Protein AF-A0A1X1Q5B3-F1 (afdb_monomer)

Radius of gyration: 14.6 Å; Cα contacts (8 Å, |Δi|>4): 42; chains: 1; bounding box: 32×24×41 Å

pLD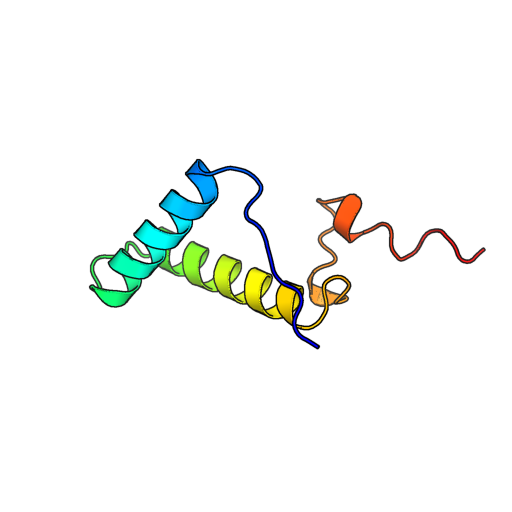DT: mean 75.04, std 15.29, range [37.09, 91.81]

Mean predicted aligned error: 9.86 Å

Secondary structure (DSSP, 8-state):
-------SSHHHHHHHHHHHHHHHHT---HHHHHHHHHHHHHHHHHHH-TT-GGG--TT-HHHHTTSSS--

Solvent-accessible surface area (backbone atoms only — not comparable to full-atom values): 4444 Å² total; per-residue (Å²): 122,78,51,86,84,73,69,93,44,69,70,58,48,52,51,51,51,50,51,51,50,29,57,74,71,66,75,48,50,76,67,55,51,53,47,49,53,54,51,52,51,49,53,51,44,39,22,66,39,74,80,42,75,91,62,51,41,95,86,39,65,90,57,49,70,81,77,78,87,83,129

Sequence (71 aa):
MAFMIRMGIPEMEELWNKLREDYKSGTISKNDAALYKKWGKALKLLSENPRHPSLHSHDIDQLTECDRIAA

Structure (mmCIF, N/CA/C/O backbone):
data_AF-A0A1X1Q5B3-F1
#
_entry.id   AF-A0A1X1Q5B3-F1
#
loop_
_atom_site.group_PDB
_atom_site.id
_atom_site.type_symbol
_atom_site.label_atom_id
_atom_site.label_alt_id
_atom_site.label_comp_id
_atom_site.label_asym_id
_atom_site.label_entity_id
_atom_site.label_seq_id
_atom_site.pdbx_PDB_ins_code
_atom_site.Cartn_x
_atom_site.Cartn_y
_atom_site.Cartn_z
_atom_site.occupancy
_atom_site.B_iso_or_equiv
_atom_site.auth_seq_id
_atom_site.auth_comp_id
_atom_site.auth_asym_id
_atom_site.auth_atom_id
_atom_site.pdbx_PDB_model_num
ATOM 1 N N . MET A 1 1 ? -6.491 -1.416 -22.813 1.00 61.25 1 MET A N 1
ATOM 2 C CA . MET A 1 1 ? -5.974 -2.785 -22.606 1.00 61.25 1 MET A CA 1
ATOM 3 C C . MET A 1 1 ? -5.326 -2.774 -21.235 1.00 61.25 1 MET A C 1
ATOM 5 O O . MET A 1 1 ? -4.444 -1.953 -21.043 1.00 61.25 1 MET A O 1
ATOM 9 N N . ALA A 1 2 ? -5.847 -3.525 -20.264 1.00 66.94 2 ALA A N 1
ATOM 10 C CA . ALA A 1 2 ? -5.343 -3.466 -18.891 1.00 66.94 2 ALA A CA 1
ATOM 11 C C . ALA A 1 2 ? -4.160 -4.426 -18.732 1.00 66.94 2 ALA A C 1
ATOM 13 O O . ALA A 1 2 ? -4.264 -5.598 -19.101 1.00 66.94 2 ALA A O 1
ATOM 14 N N . PHE A 1 3 ? -3.043 -3.938 -18.202 1.00 74.62 3 PHE A N 1
ATOM 15 C CA . PHE A 1 3 ? -1.899 -4.775 -17.864 1.00 74.62 3 PHE A CA 1
ATOM 16 C C . PHE A 1 3 ? -2.185 -5.519 -16.560 1.00 74.62 3 PHE A C 1
ATOM 18 O O . PHE A 1 3 ? -2.651 -4.934 -15.577 1.00 74.62 3 PHE A O 1
ATOM 25 N N . MET A 1 4 ? -1.913 -6.824 -16.565 1.00 74.94 4 MET A N 1
ATOM 26 C CA . MET A 1 4 ? -2.078 -7.679 -15.396 1.00 74.94 4 MET A CA 1
ATOM 27 C C . MET A 1 4 ? -0.824 -7.577 -14.525 1.00 74.94 4 MET A C 1
ATOM 29 O O . MET A 1 4 ? 0.247 -8.058 -14.898 1.00 74.94 4 MET A O 1
ATOM 33 N N . ILE A 1 5 ? -0.955 -6.915 -13.375 1.00 76.44 5 ILE A N 1
ATOM 34 C CA . ILE A 1 5 ? 0.146 -6.727 -12.428 1.00 76.44 5 ILE A CA 1
ATOM 35 C C . ILE A 1 5 ? 0.300 -7.999 -11.603 1.00 76.44 5 ILE A C 1
ATOM 37 O O . ILE A 1 5 ? -0.653 -8.450 -10.972 1.00 76.44 5 ILE A O 1
ATOM 41 N N . ARG A 1 6 ? 1.509 -8.562 -11.600 1.00 77.25 6 ARG A N 1
ATOM 42 C CA . ARG A 1 6 ? 1.878 -9.689 -10.740 1.00 77.25 6 ARG A CA 1
ATOM 43 C C . ARG A 1 6 ? 2.766 -9.143 -9.633 1.00 77.25 6 ARG A C 1
ATOM 45 O O . ARG A 1 6 ? 3.819 -8.584 -9.934 1.00 77.25 6 ARG A O 1
ATOM 52 N N . MET A 1 7 ? 2.348 -9.262 -8.376 1.00 73.62 7 MET A N 1
ATOM 53 C CA . MET A 1 7 ? 3.241 -8.950 -7.262 1.00 73.62 7 MET A CA 1
ATOM 54 C C . MET A 1 7 ? 4.298 -10.055 -7.222 1.00 73.62 7 MET A C 1
ATOM 56 O O . MET A 1 7 ? 3.976 -11.213 -6.997 1.00 73.62 7 MET A O 1
ATOM 60 N N . GLY A 1 8 ? 5.548 -9.726 -7.556 1.00 73.00 8 GLY A N 1
ATOM 61 C CA . GLY A 1 8 ? 6.611 -10.719 -7.770 1.00 73.00 8 GLY A CA 1
ATOM 62 C C . GLY A 1 8 ? 7.019 -11.516 -6.525 1.00 73.00 8 GLY A C 1
ATOM 63 O O . GLY A 1 8 ? 7.835 -12.424 -6.642 1.00 73.00 8 GLY A O 1
ATOM 64 N N . ILE A 1 9 ? 6.472 -11.176 -5.352 1.00 84.00 9 ILE A N 1
ATOM 65 C CA . ILE A 1 9 ? 6.751 -11.803 -4.059 1.00 84.00 9 ILE A CA 1
ATOM 66 C C . ILE A 1 9 ? 5.413 -11.986 -3.319 1.00 84.00 9 ILE A C 1
ATOM 68 O O . ILE A 1 9 ? 4.643 -11.022 -3.249 1.00 84.00 9 ILE A O 1
ATOM 72 N N . PRO A 1 10 ? 5.130 -13.174 -2.748 1.00 82.56 10 PRO A N 1
ATOM 73 C CA . PRO A 1 10 ? 3.872 -13.452 -2.045 1.00 82.56 10 PRO A CA 1
ATOM 74 C C . PRO A 1 10 ? 3.640 -12.528 -0.839 1.00 82.56 10 PRO A C 1
ATOM 76 O O . PRO A 1 10 ? 2.528 -12.053 -0.634 1.00 82.56 10 PRO A O 1
ATOM 79 N N . GLU A 1 11 ? 4.703 -12.161 -0.120 1.00 84.69 11 GLU A N 1
ATOM 80 C CA . GLU A 1 11 ? 4.647 -11.258 1.039 1.00 84.69 11 GLU A CA 1
ATOM 81 C C . GLU A 1 11 ? 4.072 -9.872 0.681 1.00 84.69 11 GLU A C 1
ATOM 83 O O . GLU A 1 11 ? 3.386 -9.241 1.486 1.00 84.69 11 GLU A O 1
ATOM 88 N N . MET A 1 12 ? 4.308 -9.396 -0.550 1.00 84.94 12 MET A N 1
ATOM 89 C CA . MET A 1 12 ? 3.757 -8.122 -1.030 1.00 84.94 12 MET A CA 1
ATOM 90 C C . MET A 1 12 ? 2.252 -8.214 -1.289 1.00 84.94 12 MET A C 1
ATOM 92 O O . MET A 1 12 ? 1.520 -7.262 -1.009 1.00 84.94 12 MET A O 1
ATOM 96 N N . GLU A 1 13 ? 1.781 -9.355 -1.795 1.00 83.62 13 GLU A N 1
ATOM 97 C CA . GLU A 1 13 ? 0.354 -9.603 -2.002 1.00 83.62 13 GLU A CA 1
ATOM 98 C C . GLU A 1 13 ? -0.384 -9.716 -0.661 1.00 83.62 13 GLU A C 1
ATOM 100 O O . GLU A 1 13 ? -1.448 -9.117 -0.490 1.00 83.62 13 GLU A O 1
ATOM 105 N N . GLU A 1 14 ? 0.207 -10.402 0.319 1.00 88.50 14 GLU A N 1
ATOM 106 C CA . GLU A 1 14 ? -0.328 -10.486 1.682 1.00 88.50 14 GLU A CA 1
ATOM 107 C C . GLU A 1 14 ? -0.421 -9.107 2.344 1.00 88.50 14 GLU A C 1
ATOM 109 O O . GLU A 1 14 ? -1.465 -8.756 2.903 1.00 88.50 14 GLU A O 1
ATOM 114 N N . LEU A 1 15 ? 0.628 -8.285 2.226 1.00 88.88 15 LEU A N 1
ATOM 115 C CA . LEU A 1 15 ? 0.627 -6.920 2.752 1.00 88.88 15 LEU A CA 1
ATOM 116 C C . LEU A 1 15 ? -0.479 -6.073 2.107 1.00 88.88 15 LEU A C 1
ATOM 118 O O . LEU A 1 15 ? -1.202 -5.356 2.804 1.00 88.88 15 LEU A O 1
ATOM 122 N N . TRP A 1 16 ? -0.638 -6.168 0.786 1.00 88.12 16 TRP A N 1
ATOM 123 C CA . TRP A 1 16 ? -1.686 -5.454 0.060 1.00 88.12 16 TRP A CA 1
ATOM 124 C C . TRP A 1 16 ? -3.091 -5.893 0.480 1.00 88.12 16 TRP A C 1
ATOM 126 O O . TRP A 1 16 ? -3.962 -5.043 0.695 1.00 88.12 16 TRP A O 1
ATOM 136 N N . ASN A 1 17 ? -3.316 -7.200 0.631 1.00 88.44 17 ASN A N 1
ATOM 137 C CA . ASN A 1 17 ? -4.598 -7.734 1.085 1.00 88.44 17 ASN A CA 1
ATOM 138 C C . ASN A 1 17 ? -4.922 -7.262 2.504 1.00 88.44 17 ASN A C 1
ATOM 140 O O . ASN A 1 17 ? -6.012 -6.731 2.721 1.00 88.44 17 ASN A O 1
ATOM 144 N N . LYS A 1 18 ? -3.951 -7.315 3.420 1.00 90.38 18 LYS A 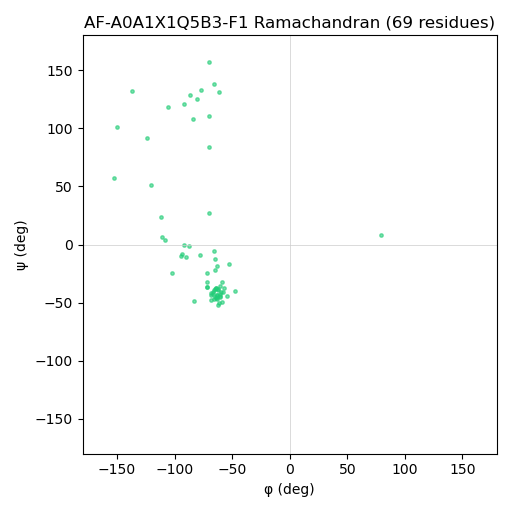N 1
ATOM 145 C CA . LYS A 1 18 ? -4.110 -6.817 4.790 1.00 90.38 18 LYS A CA 1
ATOM 146 C C . LYS A 1 18 ? -4.465 -5.328 4.828 1.00 90.38 18 LYS A C 1
ATOM 148 O O . LYS A 1 18 ? -5.462 -4.951 5.435 1.00 90.38 18 LYS A O 1
ATOM 153 N N . LEU A 1 19 ? -3.721 -4.488 4.101 1.00 89.25 19 LEU A N 1
ATOM 154 C CA . LEU A 1 19 ? -4.010 -3.051 3.979 1.00 89.25 19 LEU A CA 1
ATOM 155 C C . LEU A 1 19 ? -5.415 -2.790 3.424 1.00 89.25 19 LEU A C 1
ATOM 15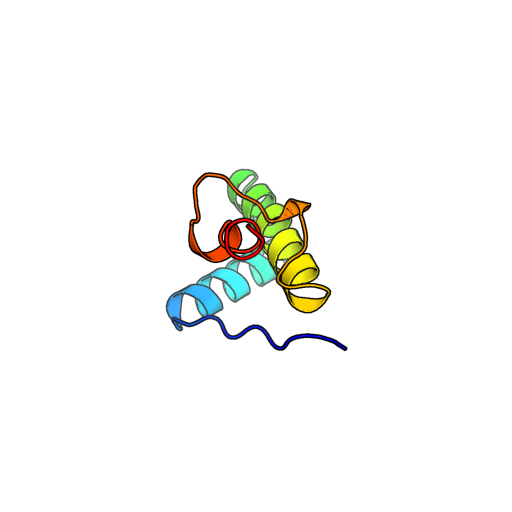7 O O . LEU A 1 19 ? -6.110 -1.881 3.878 1.00 89.25 19 LEU A O 1
ATOM 161 N N . ARG A 1 20 ? -5.843 -3.578 2.434 1.00 88.50 20 ARG A N 1
ATOM 162 C CA . ARG A 1 20 ? -7.175 -3.466 1.832 1.00 88.50 20 ARG A CA 1
ATOM 163 C C . ARG A 1 20 ? -8.277 -3.851 2.818 1.00 88.50 20 ARG A C 1
ATOM 165 O O . ARG A 1 20 ? -9.304 -3.171 2.858 1.00 88.50 20 ARG A O 1
ATOM 172 N N . GLU A 1 21 ? -8.083 -4.919 3.583 1.00 91.8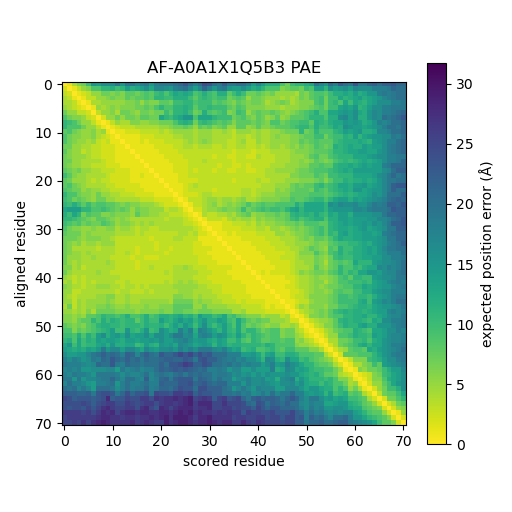1 21 GLU A N 1
ATOM 173 C CA . GLU A 1 21 ? -9.014 -5.354 4.625 1.00 91.81 21 GLU A CA 1
ATOM 174 C C . GLU A 1 21 ? -9.101 -4.334 5.757 1.00 91.81 21 GLU A C 1
ATOM 176 O O . GLU A 1 21 ? -10.206 -3.914 6.096 1.00 91.81 21 GLU A O 1
ATOM 181 N N . ASP A 1 22 ? -7.968 -3.837 6.254 1.00 89.75 22 ASP A N 1
ATOM 182 C CA . ASP A 1 22 ? -7.918 -2.802 7.291 1.00 89.75 22 ASP A CA 1
ATOM 183 C C . ASP A 1 22 ? -8.569 -1.493 6.822 1.00 89.75 22 ASP A C 1
ATOM 185 O O . ASP A 1 22 ? -9.302 -0.844 7.576 1.00 89.75 22 ASP A O 1
ATOM 189 N N . TYR A 1 23 ? -8.357 -1.109 5.558 1.00 88.25 23 TYR A N 1
ATOM 190 C CA . TYR A 1 23 ? -9.001 0.066 4.967 1.00 88.25 23 TYR A CA 1
ATOM 191 C C . TYR A 1 23 ? -10.521 -0.112 4.848 1.00 88.25 23 TYR A C 1
ATOM 193 O O . TYR A 1 23 ? -11.270 0.830 5.105 1.00 88.25 23 TYR A O 1
ATOM 201 N N . LYS A 1 24 ? -10.991 -1.316 4.489 1.00 87.69 24 LYS A N 1
ATOM 202 C CA . LYS A 1 24 ? -12.424 -1.646 4.389 1.00 87.69 24 LYS A CA 1
ATOM 203 C C . LYS A 1 24 ? -13.092 -1.757 5.764 1.00 87.69 24 LYS A C 1
ATOM 205 O O . LYS A 1 24 ? -14.244 -1.362 5.909 1.00 87.69 24 LYS A O 1
ATOM 210 N N . SER A 1 25 ? -12.368 -2.290 6.744 1.00 88.88 25 SER A N 1
ATOM 211 C CA . SER A 1 25 ? -12.775 -2.418 8.147 1.00 88.88 25 SER A CA 1
ATOM 212 C C . SER A 1 25 ? -12.794 -1.060 8.866 1.00 88.88 25 SER A C 1
ATOM 214 O O . SER A 1 25 ? -13.529 -0.868 9.830 1.00 88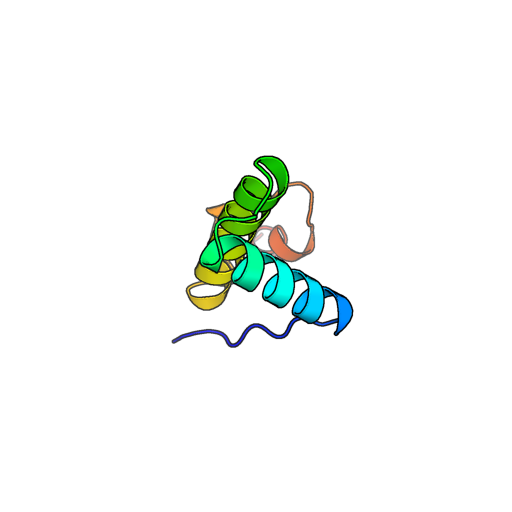.88 25 SER A O 1
ATOM 216 N N . GLY A 1 26 ? -12.019 -0.084 8.378 1.00 86.44 26 GLY A N 1
ATOM 217 C CA . GLY A 1 26 ? -11.897 1.242 8.990 1.00 86.44 26 GLY A CA 1
ATOM 218 C C . GLY A 1 26 ? -10.967 1.275 10.208 1.00 86.44 26 GLY A C 1
ATOM 219 O O . GLY A 1 26 ? -10.876 2.300 10.878 1.00 86.44 26 GLY A O 1
ATOM 220 N N . THR A 1 27 ? -10.255 0.179 10.481 1.00 88.38 27 THR A N 1
ATOM 221 C CA . THR A 1 27 ? -9.279 0.019 11.576 1.00 88.38 27 THR A CA 1
ATOM 222 C C . THR A 1 27 ? -7.864 0.460 11.198 1.00 88.38 27 THR A C 1
ATOM 224 O O . THR A 1 27 ? -6.952 0.406 12.020 1.00 88.38 27 THR A O 1
ATOM 227 N N . ILE A 1 28 ? -7.668 0.903 9.955 1.00 89.06 28 ILE A N 1
ATOM 228 C CA . ILE A 1 28 ? -6.367 1.282 9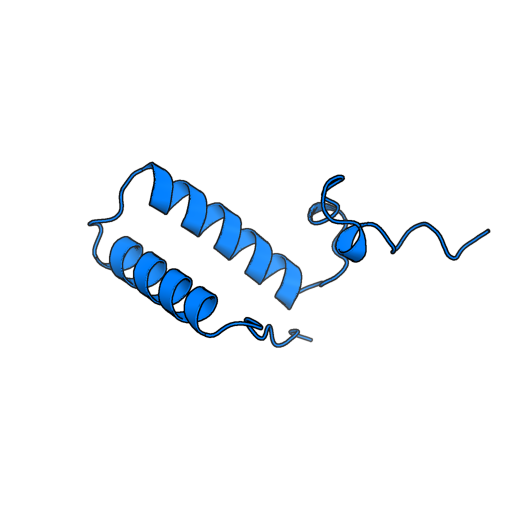.411 1.00 89.06 28 ILE A CA 1
ATOM 229 C C . ILE A 1 28 ? -5.761 2.516 10.100 1.00 89.06 28 ILE A C 1
ATOM 231 O O . ILE A 1 28 ? -6.428 3.527 10.340 1.00 89.06 28 ILE A O 1
ATOM 235 N N . SER A 1 29 ? -4.456 2.467 10.368 1.00 89.81 29 SER A N 1
ATOM 236 C CA . SER A 1 29 ? -3.716 3.619 10.887 1.00 89.81 29 SER A CA 1
ATOM 237 C C . SER A 1 29 ? -3.572 4.714 9.823 1.00 89.81 29 SER A C 1
ATOM 239 O O . SER A 1 29 ? -3.608 4.457 8.619 1.00 89.81 29 SER A O 1
ATOM 241 N N . LYS A 1 30 ? -3.356 5.968 10.242 1.00 88.38 30 LYS A N 1
ATOM 242 C CA . LYS A 1 30 ? -3.183 7.103 9.311 1.00 88.38 30 LYS A CA 1
ATOM 243 C C . LYS A 1 30 ? -2.027 6.881 8.328 1.00 88.38 30 LYS A C 1
ATOM 245 O O . LYS A 1 30 ? -2.140 7.256 7.160 1.00 88.38 30 LYS A O 1
ATOM 250 N N . ASN A 1 31 ? -0.943 6.262 8.796 1.00 87.12 31 ASN A N 1
ATOM 251 C CA . ASN A 1 31 ? 0.233 5.964 7.979 1.00 87.12 31 ASN A CA 1
ATOM 252 C C . ASN A 1 31 ? -0.080 4.891 6.926 1.00 87.12 31 ASN A C 1
ATOM 254 O O . ASN A 1 31 ? 0.175 5.102 5.741 1.00 87.12 31 ASN A O 1
ATOM 258 N N . ASP A 1 32 ? -0.722 3.799 7.337 1.00 87.75 32 ASP A N 1
ATOM 259 C CA . ASP A 1 32 ? -1.155 2.715 6.452 1.00 87.75 32 ASP A CA 1
ATOM 260 C C . ASP A 1 32 ? -2.200 3.180 5.431 1.00 87.75 32 ASP A C 1
ATOM 262 O O . ASP A 1 32 ? -2.141 2.815 4.259 1.00 87.75 32 ASP A O 1
ATOM 266 N N . ALA A 1 33 ? -3.112 4.075 5.816 1.00 88.12 33 ALA A N 1
A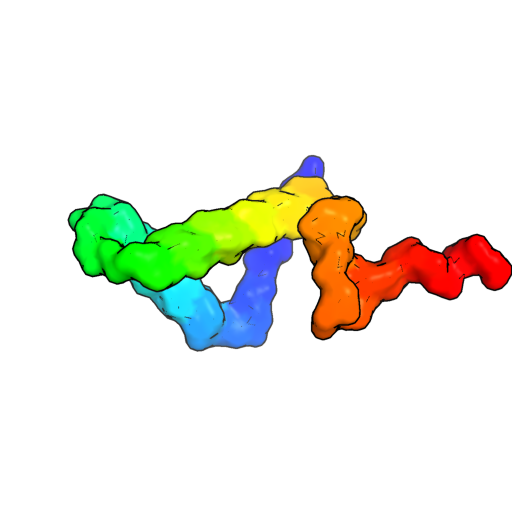TOM 267 C CA . ALA A 1 33 ? -4.083 4.655 4.891 1.00 88.12 33 ALA A CA 1
ATOM 268 C C . ALA A 1 33 ? -3.410 5.516 3.810 1.00 88.12 33 ALA A C 1
ATOM 270 O O . ALA A 1 33 ? -3.828 5.506 2.646 1.00 88.12 33 ALA A O 1
ATOM 271 N N . ALA A 1 34 ? -2.367 6.268 4.176 1.00 88.44 34 ALA A N 1
ATOM 272 C CA . ALA A 1 34 ? -1.572 7.023 3.215 1.00 88.44 34 ALA A CA 1
ATOM 273 C C . ALA A 1 34 ? -0.799 6.086 2.273 1.00 88.44 34 ALA A C 1
ATOM 275 O O . ALA A 1 34 ? -0.758 6.342 1.065 1.00 88.44 34 ALA A O 1
ATOM 276 N N . LEU A 1 35 ? -0.242 4.992 2.804 1.00 87.94 35 LEU A N 1
ATOM 277 C CA . LEU A 1 35 ? 0.434 3.961 2.020 1.00 87.94 35 LEU A CA 1
ATOM 278 C C . LEU A 1 35 ? -0.533 3.293 1.034 1.00 87.94 35 LEU A C 1
ATOM 280 O O . LEU A 1 35 ? -0.272 3.312 -0.167 1.00 87.94 35 LEU A O 1
ATOM 284 N N . TYR A 1 36 ? -1.684 2.811 1.506 1.00 88.75 36 TYR A N 1
ATOM 285 C CA . TYR A 1 36 ? -2.719 2.175 0.687 1.00 88.75 36 TYR A CA 1
ATOM 286 C C . TYR A 1 36 ? -3.164 3.068 -0.479 1.00 88.75 36 TYR A C 1
ATOM 288 O O . TYR A 1 36 ? -3.241 2.615 -1.622 1.00 88.75 36 TYR A O 1
ATOM 296 N N . LYS A 1 37 ? -3.389 4.365 -0.229 1.00 88.31 37 LYS A N 1
ATOM 297 C CA . LYS A 1 37 ? -3.768 5.323 -1.282 1.00 88.31 37 LYS A CA 1
ATOM 298 C C . LYS A 1 37 ? -2.674 5.510 -2.332 1.00 88.31 37 LYS A C 1
ATOM 300 O O . LYS A 1 37 ? -2.978 5.523 -3.525 1.00 88.31 37 LYS A O 1
ATOM 305 N N . LYS A 1 38 ? -1.416 5.678 -1.910 1.00 87.62 38 LYS A N 1
ATOM 306 C CA . LYS A 1 38 ? -0.282 5.838 -2.838 1.00 87.62 38 LYS A CA 1
ATOM 307 C C . LYS A 1 38 ? -0.069 4.569 -3.656 1.00 87.62 38 LYS A C 1
ATOM 309 O O . LYS A 1 38 ? 0.062 4.644 -4.875 1.00 87.62 38 LYS A O 1
ATOM 314 N N . TRP A 1 39 ? -0.108 3.421 -2.992 1.00 88.00 39 TRP A N 1
ATOM 315 C CA . TRP A 1 39 ? 0.134 2.128 -3.612 1.00 88.00 39 TRP A CA 1
ATOM 316 C C . TRP A 1 39 ? -0.993 1.747 -4.579 1.00 88.00 39 TRP A C 1
ATOM 318 O O . TRP A 1 39 ? -0.724 1.403 -5.726 1.00 88.00 39 TRP A O 1
ATOM 328 N N . GLY A 1 40 ? -2.256 1.957 -4.196 1.00 87.88 40 GLY A N 1
ATOM 329 C CA . GLY A 1 40 ? -3.407 1.766 -5.082 1.00 87.88 40 GLY A CA 1
ATOM 330 C C . GLY A 1 40 ? -3.398 2.696 -6.296 1.00 87.88 40 GLY A C 1
ATOM 331 O O . GLY A 1 40 ? -3.717 2.266 -7.405 1.00 87.88 40 GLY A O 1
ATOM 332 N N . LYS A 1 41 ? -2.975 3.958 -6.126 1.00 84.94 41 LYS A N 1
ATOM 333 C CA . LYS A 1 41 ? -2.786 4.887 -7.250 1.00 84.94 41 LYS A CA 1
ATOM 334 C C . LYS A 1 41 ? -1.702 4.389 -8.208 1.00 84.94 41 LYS A C 1
ATOM 336 O O . LYS A 1 41 ? -1.914 4.433 -9.416 1.00 84.94 41 LYS A O 1
ATOM 341 N N . ALA A 1 42 ? -0.578 3.901 -7.683 1.00 83.44 42 ALA A N 1
ATOM 342 C CA . ALA A 1 42 ? 0.499 3.345 -8.496 1.00 83.44 42 ALA A CA 1
ATOM 343 C C . ALA A 1 42 ? 0.038 2.103 -9.272 1.00 83.44 42 ALA A C 1
ATOM 345 O O . ALA A 1 42 ? 0.221 2.050 -10.482 1.00 83.44 42 ALA A O 1
ATOM 346 N N . LEU A 1 43 ? -0.644 1.156 -8.616 1.00 83.06 43 LEU A N 1
ATOM 347 C CA . LEU 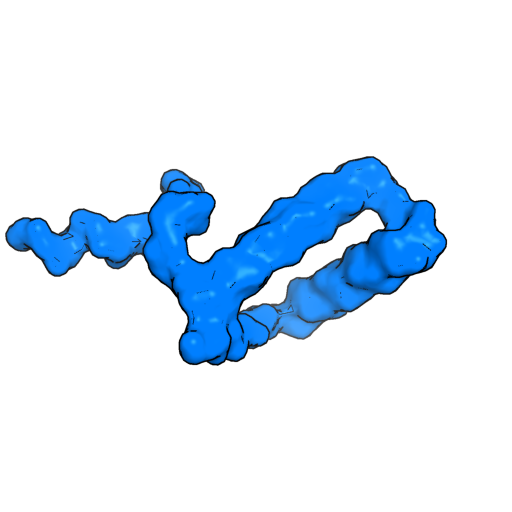A 1 43 ? -1.196 -0.039 -9.267 1.00 83.06 43 LEU A CA 1
ATOM 348 C C . LEU A 1 43 ? -2.207 0.314 -10.364 1.00 83.06 43 LEU A C 1
ATOM 350 O O . LEU A 1 43 ? -2.180 -0.274 -11.441 1.00 83.06 43 LEU A O 1
ATOM 354 N N . LYS A 1 44 ? -3.074 1.302 -10.122 1.00 83.19 44 LYS A N 1
ATOM 355 C CA . LYS A 1 44 ? -4.024 1.774 -11.133 1.00 83.19 44 LYS A CA 1
ATOM 356 C C . LYS A 1 44 ? -3.297 2.334 -12.360 1.00 83.19 44 LYS A C 1
ATOM 358 O O . LYS A 1 44 ? -3.565 1.897 -13.474 1.00 83.19 44 LYS A O 1
ATOM 363 N N . LEU A 1 45 ? -2.337 3.237 -12.143 1.00 81.38 45 LEU A N 1
ATOM 364 C CA . LEU A 1 45 ? -1.537 3.817 -13.224 1.00 81.38 45 LEU A CA 1
ATOM 365 C C . LEU A 1 45 ? -0.757 2.743 -13.989 1.00 81.38 45 LEU A C 1
ATOM 367 O O . LEU A 1 45 ? -0.762 2.765 -15.211 1.00 81.38 45 LEU A O 1
ATOM 371 N N . LEU A 1 46 ? -0.159 1.776 -13.291 1.00 78.06 46 LEU A N 1
ATOM 372 C CA . LEU A 1 46 ? 0.581 0.670 -13.901 1.00 78.06 46 LEU A CA 1
AT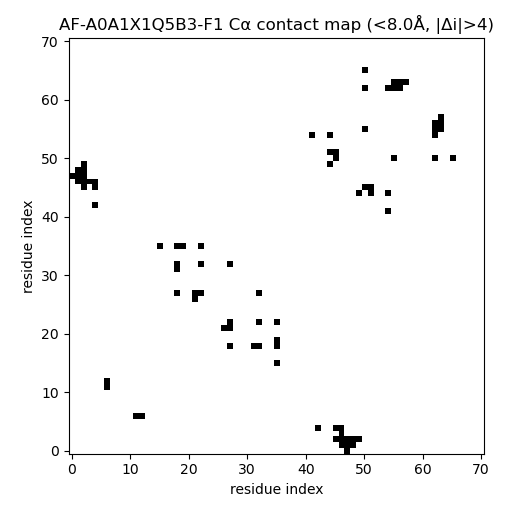OM 373 C C . LEU A 1 46 ? -0.319 -0.240 -14.746 1.00 78.06 46 LEU A C 1
ATOM 375 O O . LEU A 1 46 ? 0.104 -0.719 -15.797 1.00 78.06 46 LEU A O 1
ATOM 379 N N . SER A 1 47 ? -1.557 -0.476 -14.305 1.00 81.19 47 SER A N 1
ATOM 380 C CA . SER A 1 47 ? -2.517 -1.298 -15.045 1.00 81.19 47 SER A CA 1
ATOM 381 C C . SER A 1 47 ? -3.040 -0.591 -16.300 1.00 81.19 47 SER A C 1
ATOM 383 O O . SER A 1 47 ? -3.305 -1.252 -17.303 1.00 81.19 47 SER A O 1
ATOM 385 N N . GLU A 1 48 ? -3.160 0.739 -16.276 1.00 79.75 48 GLU A N 1
ATOM 386 C CA . GLU A 1 48 ? -3.608 1.536 -17.427 1.00 79.75 48 GLU A CA 1
ATOM 387 C C . GLU A 1 48 ? -2.469 1.833 -18.413 1.00 79.75 48 GLU A C 1
ATOM 389 O O . GLU A 1 48 ? -2.618 1.636 -19.619 1.00 79.75 48 GLU A O 1
ATOM 394 N N . ASN A 1 49 ? -1.328 2.299 -17.908 1.00 76.19 49 ASN A N 1
ATOM 395 C CA . ASN A 1 49 ? -0.137 2.599 -18.686 1.00 76.19 49 ASN A CA 1
ATOM 396 C C . ASN A 1 49 ? 1.124 2.384 -17.823 1.00 76.19 49 ASN A C 1
ATOM 398 O O . ASN A 1 49 ? 1.502 3.265 -17.046 1.00 76.19 49 ASN A O 1
ATOM 402 N N . PRO A 1 50 ? 1.833 1.256 -17.988 1.00 69.50 50 PRO A N 1
ATOM 403 C CA . PRO A 1 50 ? 3.011 0.937 -17.187 1.00 69.50 50 PRO A CA 1
ATOM 404 C C . PRO A 1 50 ? 4.182 1.908 -17.404 1.00 69.50 50 PRO A C 1
ATOM 406 O O . PRO A 1 50 ? 5.116 1.905 -16.612 1.00 69.50 50 PRO A O 1
ATOM 409 N N . ARG A 1 51 ? 4.126 2.760 -18.438 1.00 67.44 51 ARG A N 1
ATOM 410 C CA . ARG A 1 51 ? 5.111 3.810 -18.746 1.00 67.44 51 ARG A CA 1
ATOM 411 C C . ARG A 1 51 ? 4.554 5.223 -18.550 1.00 67.44 51 ARG A C 1
ATOM 413 O O . ARG A 1 51 ? 5.008 6.168 -19.189 1.00 67.44 51 ARG A O 1
ATOM 420 N N . HIS A 1 52 ? 3.527 5.387 -17.715 1.00 66.62 52 HIS A N 1
ATOM 421 C CA . HIS A 1 52 ? 2.934 6.701 -17.486 1.00 66.62 52 HIS A CA 1
ATOM 422 C C . HIS A 1 52 ? 3.976 7.676 -16.890 1.00 66.62 52 HIS A C 1
ATOM 424 O O . HIS A 1 52 ? 4.599 7.340 -15.885 1.00 66.62 52 HIS A O 1
ATOM 430 N N . PRO A 1 53 ? 4.138 8.905 -17.418 1.00 64.88 53 PRO A N 1
ATOM 431 C CA . PRO A 1 53 ? 5.193 9.836 -16.991 1.00 64.88 53 PRO A CA 1
ATOM 432 C C . PRO A 1 53 ? 5.077 10.283 -15.524 1.00 64.88 53 PRO A C 1
ATOM 434 O O . PRO A 1 53 ? 6.048 10.723 -14.927 1.00 64.88 53 PRO A O 1
ATOM 437 N N . SER A 1 54 ? 3.907 10.135 -14.895 1.00 63.75 54 SER A N 1
ATOM 438 C CA . SER A 1 54 ? 3.749 10.380 -13.450 1.00 63.75 54 SER A CA 1
ATOM 439 C C . SER A 1 54 ? 4.266 9.252 -12.544 1.00 63.75 54 SER A C 1
ATOM 441 O O . SER A 1 54 ? 4.290 9.431 -11.328 1.00 63.75 54 SER A O 1
ATOM 443 N N . LEU A 1 55 ? 4.636 8.098 -13.111 1.00 61.75 55 LEU A N 1
ATOM 444 C CA . LEU A 1 55 ? 5.343 7.006 -12.426 1.00 61.75 55 LEU A CA 1
ATOM 445 C C . LEU A 1 55 ? 6.868 7.132 -12.565 1.00 61.75 55 LEU A C 1
ATOM 447 O O . LEU A 1 55 ? 7.592 6.298 -12.026 1.00 61.75 55 LEU A O 1
ATOM 451 N N . HIS A 1 56 ? 7.344 8.162 -13.270 1.00 61.41 56 HIS A N 1
ATOM 452 C CA . HIS A 1 56 ? 8.755 8.488 -13.425 1.00 61.41 56 HIS A CA 1
ATOM 453 C C . HIS A 1 56 ? 9.282 9.002 -12.077 1.00 61.41 56 HIS A C 1
ATOM 455 O O . HIS A 1 56 ? 9.271 10.194 -11.771 1.00 61.41 56 HIS A O 1
ATOM 461 N N . SER A 1 57 ? 9.646 8.064 -11.211 1.00 56.47 57 SER A N 1
ATOM 462 C CA . SER A 1 57 ? 10.303 8.342 -9.942 1.00 56.47 57 SER A CA 1
ATOM 463 C C . SER A 1 57 ? 11.804 8.281 -10.187 1.00 56.47 57 SER A C 1
ATOM 465 O O . SER A 1 57 ? 12.309 7.234 -10.577 1.00 56.47 57 SER A O 1
ATOM 467 N N . HIS A 1 58 ? 12.514 9.381 -9.917 1.00 53.69 58 HIS A N 1
ATOM 468 C CA . HIS A 1 58 ? 13.977 9.477 -10.041 1.00 53.69 58 HIS A CA 1
ATOM 469 C C . HIS A 1 58 ? 14.753 8.377 -9.281 1.00 53.69 58 HIS A C 1
ATOM 471 O O . HIS A 1 58 ? 15.926 8.169 -9.564 1.00 53.69 58 HIS A O 1
ATOM 477 N N . ASP A 1 59 ? 14.109 7.676 -8.345 1.00 49.12 59 ASP A N 1
ATOM 478 C CA . ASP A 1 59 ? 14.685 6.612 -7.517 1.00 49.12 59 ASP A CA 1
ATOM 479 C C . ASP A 1 59 ? 14.584 5.190 -8.106 1.00 49.12 59 ASP A C 1
ATOM 481 O O . ASP A 1 59 ? 15.179 4.267 -7.552 1.00 49.12 59 ASP A O 1
ATOM 485 N N . ILE A 1 60 ? 13.820 4.958 -9.184 1.00 58.31 60 ILE A N 1
ATOM 486 C CA . ILE A 1 60 ? 13.607 3.605 -9.734 1.00 58.31 60 ILE A CA 1
ATOM 487 C C . ILE A 1 60 ? 14.015 3.584 -11.208 1.00 58.31 60 ILE A C 1
ATOM 489 O O . ILE A 1 60 ? 13.188 3.831 -12.081 1.00 58.31 60 ILE A O 1
ATOM 493 N N . ASP A 1 61 ? 15.276 3.241 -11.495 1.00 56.50 61 ASP A N 1
ATOM 494 C CA . ASP A 1 61 ? 15.846 3.201 -12.858 1.00 56.50 61 ASP A CA 1
ATOM 495 C C . ASP A 1 61 ? 14.955 2.459 -13.873 1.00 56.50 61 ASP A C 1
ATOM 497 O O . ASP A 1 61 ? 14.735 2.948 -14.978 1.00 56.50 61 ASP A O 1
ATOM 501 N N . GLN A 1 62 ? 14.337 1.337 -13.482 1.00 56.62 62 GLN A N 1
ATOM 502 C CA . GLN A 1 62 ? 13.452 0.556 -14.364 1.00 56.62 62 GLN A CA 1
ATOM 503 C C . GLN A 1 62 ? 12.165 1.292 -14.790 1.00 56.62 62 GLN A C 1
ATOM 505 O O . GLN A 1 62 ? 11.563 0.925 -15.799 1.00 56.62 62 GLN A O 1
ATOM 510 N N . LEU A 1 63 ? 11.728 2.312 -14.043 1.00 51.88 63 LEU A N 1
ATOM 511 C CA . LEU A 1 63 ? 10.600 3.187 -14.401 1.00 51.88 63 LEU A CA 1
ATOM 512 C C . LEU A 1 63 ? 11.056 4.471 -15.123 1.00 51.88 63 LEU A C 1
ATOM 514 O O . LEU A 1 63 ? 10.222 5.196 -15.667 1.00 51.88 63 LEU A O 1
ATOM 518 N N . THR A 1 64 ? 12.365 4.727 -15.150 1.00 50.62 64 THR A N 1
ATOM 519 C CA . THR A 1 64 ? 13.018 5.926 -15.705 1.00 50.62 64 THR A CA 1
ATOM 520 C C . THR A 1 64 ? 13.632 5.651 -17.086 1.00 50.62 64 THR A C 1
ATOM 522 O O . THR A 1 64 ? 13.743 6.552 -17.917 1.00 50.62 64 THR A O 1
ATOM 525 N N . GLU A 1 65 ? 13.969 4.394 -17.394 1.00 56.03 65 GLU A N 1
ATOM 526 C CA . GLU A 1 65 ? 14.629 3.947 -18.637 1.00 56.03 65 GLU A CA 1
ATOM 527 C C . GLU A 1 65 ? 13.740 4.017 -19.902 1.00 56.03 65 GLU A C 1
ATOM 529 O O . GLU A 1 65 ? 13.913 3.260 -20.853 1.00 56.03 65 GLU A O 1
ATOM 534 N N . CYS A 1 66 ? 12.752 4.912 -19.958 1.00 49.06 66 CYS A N 1
ATOM 535 C CA . CYS A 1 66 ? 12.008 5.167 -21.193 1.00 49.06 66 CYS A CA 1
ATOM 536 C C . CYS A 1 66 ? 12.583 6.333 -22.022 1.00 49.06 66 CYS A C 1
ATOM 538 O O . CYS A 1 66 ? 12.171 6.495 -23.166 1.00 49.06 66 CYS A O 1
ATOM 540 N N . ASP A 1 67 ? 13.555 7.089 -21.492 1.00 45.56 67 ASP A N 1
ATOM 541 C CA . ASP A 1 67 ? 14.080 8.319 -22.120 1.00 45.56 67 ASP A CA 1
ATOM 542 C C . ASP A 1 67 ? 15.509 8.208 -22.702 1.00 45.56 67 ASP A C 1
ATOM 544 O O . ASP A 1 67 ? 16.057 9.193 -23.185 1.00 45.56 67 ASP A O 1
ATOM 548 N N . ARG A 1 68 ? 16.157 7.032 -22.679 1.00 44.62 68 ARG A N 1
ATOM 549 C CA . ARG A 1 68 ? 17.571 6.893 -23.118 1.00 44.62 68 ARG A CA 1
ATOM 550 C C . ARG A 1 68 ? 17.816 6.111 -24.412 1.00 44.62 68 ARG A C 1
ATOM 552 O O . ARG A 1 68 ? 18.971 5.918 -24.772 1.00 44.62 68 ARG A O 1
ATOM 559 N N . ILE A 1 69 ? 16.779 5.701 -25.147 1.00 43.59 69 ILE A N 1
ATOM 560 C CA . ILE A 1 69 ? 16.935 5.003 -26.444 1.00 43.59 69 ILE A CA 1
ATOM 561 C C . ILE A 1 69 ? 16.254 5.791 -27.573 1.00 43.59 69 ILE A C 1
ATOM 563 O O . ILE A 1 69 ? 15.431 5.268 -28.320 1.00 43.59 69 ILE A O 1
ATOM 567 N N . ALA A 1 70 ? 16.574 7.082 -27.668 1.00 43.53 70 ALA A N 1
ATOM 568 C CA . ALA A 1 70 ? 16.230 7.924 -28.813 1.00 43.53 70 ALA A CA 1
ATOM 569 C C . ALA A 1 70 ? 17.240 9.078 -28.970 1.00 43.53 70 ALA A C 1
ATOM 571 O O . ALA A 1 70 ? 16.863 10.247 -28.925 1.00 43.53 70 ALA A O 1
ATOM 572 N N . ALA A 1 71 ? 18.527 8.753 -29.119 1.00 37.09 71 ALA A N 1
ATOM 573 C CA . ALA A 1 71 ? 19.544 9.666 -29.645 1.00 37.09 71 ALA A CA 1
ATOM 574 C C . ALA A 1 71 ? 20.649 8.866 -30.340 1.00 37.09 71 ALA A C 1
ATOM 576 O O . ALA A 1 71 ? 21.134 7.894 -29.717 1.00 37.09 71 ALA A O 1
#

Foldseek 3Di:
DFDDDDPPDVVVVVLLVVLVVCVVVVVDDPVSVVVNVVVVVLNVCCRVPVQPVVQCDPPDVVNPPPPPPDD